Protein AF-A0A4Q2YK95-F1 (afdb_monomer_lite)

pLDDT: mean 79.95, std 13.08, range [39.69, 95.31]

Foldseek 3Di:
DDQPDDDLVVLVVPQPDLLSSLVVLCVNCVVPPDDPDDPLSLLSNLLNLCQCLVPRAVVNCLVVLVLQSQLSVLVSLVVLVDPVSVVLSVLLCVLCVVVPAGSNDSVRSVCLVVDDPVSVVSSVVSSCVSVVVCCVPPSVVCNSSVSSVVSCVVCVVVVCVPVDDD

Sequence (166 aa):
MGSSSYDIVSLVETSGTPGELLFSIWEKLSPAFCTELVDEEKVILDAWNFDSTFGNGINDLLVNENYDVIANGFRAMRVLAVPRLLEFTEVMESIFGLFGINCASGDDLAKLEQLTSSQRERLEAGLASAELPFLNDFWHAGVLMFAAKDYLMKNLEAFKIRKKED

Structure (mmCIF, N/CA/C/O backbone):
data_AF-A0A4Q2YK95-F1
#
_entry.id   AF-A0A4Q2YK95-F1
#
loop_
_atom_site.group_PDB
_atom_site.id
_atom_site.type_symbol
_atom_site.label_atom_id
_atom_site.label_alt_id
_atom_site.label_comp_id
_atom_site.label_asym_id
_atom_site.label_entity_id
_atom_site.label_seq_id
_atom_site.pdbx_PDB_ins_code
_atom_site.Cartn_x
_atom_site.Cartn_y
_atom_site.Cartn_z
_atom_site.occupancy
_atom_site.B_iso_or_equiv
_atom_site.auth_seq_id
_atom_site.auth_comp_id
_atom_site.auth_asym_id
_atom_site.auth_atom_id
_atom_site.pdbx_PDB_model_num
ATOM 1 N N . MET A 1 1 ? -4.420 -19.781 19.193 1.00 40.16 1 MET A N 1
ATOM 2 C CA . MET A 1 1 ? -3.595 -18.592 19.492 1.00 40.16 1 MET A CA 1
ATOM 3 C C . MET A 1 1 ? -4.558 -17.547 20.015 1.00 40.16 1 MET A C 1
ATOM 5 O O . MET A 1 1 ? -5.608 -17.400 19.411 1.00 40.16 1 MET A O 1
ATOM 9 N N . GLY A 1 2 ? -4.308 -16.974 21.194 1.00 39.69 2 GLY A N 1
ATOM 10 C CA . GLY A 1 2 ? -5.269 -16.067 21.827 1.00 39.69 2 GLY A CA 1
ATOM 11 C C . GLY A 1 2 ? -5.441 -14.811 20.979 1.00 39.69 2 GLY A C 1
ATOM 12 O O . GLY A 1 2 ? -4.451 -14.137 20.709 1.00 39.69 2 GLY A O 1
ATOM 13 N N . SER A 1 3 ? -6.671 -14.529 20.551 1.00 48.94 3 SER A N 1
ATOM 14 C CA . SER A 1 3 ? -7.038 -13.224 20.003 1.00 48.94 3 SER A CA 1
ATOM 15 C C . SER A 1 3 ? -6.751 -12.200 21.095 1.00 48.94 3 SER A C 1
ATOM 17 O O . SER A 1 3 ? -7.432 -12.180 22.120 1.00 48.94 3 SER A O 1
ATOM 19 N N . SER A 1 4 ? -5.691 -11.403 20.947 1.00 53.16 4 SER A N 1
ATOM 20 C CA . SER A 1 4 ? -5.461 -10.303 21.874 1.00 53.16 4 SER A CA 1
ATOM 21 C C . SER A 1 4 ? -6.555 -9.275 21.620 1.00 53.16 4 SER A C 1
ATOM 23 O O . SER A 1 4 ? -6.487 -8.529 20.646 1.00 53.16 4 SER A O 1
ATOM 25 N N . SER A 1 5 ? -7.581 -9.265 22.464 1.00 62.47 5 SER A N 1
ATOM 26 C CA . SER A 1 5 ? -8.602 -8.223 22.437 1.00 62.47 5 SER A CA 1
ATOM 27 C C . SER A 1 5 ? -7.931 -6.861 22.645 1.00 62.47 5 SER A C 1
ATOM 29 O O . SER A 1 5 ? -7.146 -6.681 23.580 1.00 62.47 5 SER A O 1
ATOM 31 N N . TYR A 1 6 ? -8.192 -5.912 21.748 1.00 71.06 6 TYR A N 1
ATOM 32 C CA . TYR A 1 6 ? -7.691 -4.543 21.832 1.00 71.06 6 TYR A CA 1
ATOM 33 C C . TYR A 1 6 ? -8.848 -3.557 21.651 1.00 71.06 6 TYR A C 1
ATOM 35 O O . TYR A 1 6 ? -9.796 -3.812 20.910 1.00 71.06 6 TYR A O 1
ATOM 43 N N . ASP A 1 7 ? -8.789 -2.427 22.358 1.00 78.31 7 ASP A N 1
ATOM 44 C CA . ASP A 1 7 ? -9.802 -1.377 22.265 1.00 78.31 7 ASP A CA 1
ATOM 45 C C . ASP A 1 7 ? -9.299 -0.245 21.371 1.00 78.31 7 ASP A C 1
ATOM 47 O O . ASP A 1 7 ? -8.452 0.553 21.773 1.00 78.31 7 ASP A O 1
ATOM 51 N N . ILE A 1 8 ? -9.832 -0.172 20.152 1.00 76.25 8 ILE A N 1
ATOM 52 C CA . ILE A 1 8 ? -9.464 0.859 19.175 1.00 76.25 8 ILE A CA 1
ATOM 53 C C . ILE A 1 8 ? -9.752 2.258 19.698 1.00 76.25 8 ILE A C 1
ATOM 55 O O . ILE A 1 8 ? -8.970 3.162 19.431 1.00 76.25 8 ILE A O 1
ATOM 59 N N . VAL A 1 9 ? -10.829 2.450 20.463 1.00 80.62 9 VAL A N 1
ATOM 60 C CA . VAL A 1 9 ? -11.152 3.777 21.004 1.00 80.62 9 VAL A CA 1
ATOM 61 C C . VAL A 1 9 ? -10.041 4.228 21.947 1.00 80.62 9 VAL A C 1
ATOM 63 O O . VAL A 1 9 ? -9.529 5.335 21.814 1.00 80.62 9 VAL A O 1
ATOM 66 N N . SER A 1 10 ? -9.595 3.329 22.825 1.00 83.00 10 SER A N 1
ATOM 67 C CA . SER A 1 10 ? -8.493 3.607 23.746 1.00 83.00 10 SER A CA 1
ATOM 68 C C . SER A 1 10 ? -7.163 3.822 23.016 1.00 83.00 10 SER A C 1
ATOM 70 O O . SER A 1 10 ? -6.410 4.730 23.370 1.00 83.00 10 SER A O 1
ATOM 72 N N . LEU A 1 11 ? -6.875 3.045 21.965 1.00 83.56 11 LEU A N 1
ATOM 73 C CA . LEU A 1 11 ? -5.681 3.257 21.139 1.00 83.56 11 LEU A CA 1
ATOM 74 C C . LEU A 1 11 ? -5.711 4.628 20.456 1.00 83.56 11 LEU A C 1
ATOM 76 O O . LEU A 1 11 ? -4.710 5.336 20.467 1.00 83.56 11 LEU A O 1
ATOM 80 N N . VAL A 1 12 ? -6.858 5.044 19.919 1.00 80.81 12 VAL A N 1
ATOM 81 C CA . VAL A 1 12 ? -7.024 6.367 19.299 1.00 80.81 12 VAL A CA 1
ATOM 82 C C . VAL A 1 12 ? -6.788 7.491 20.306 1.00 80.81 12 VAL A C 1
ATOM 84 O O . VAL A 1 12 ? -6.103 8.454 19.978 1.00 80.81 12 VAL A O 1
ATOM 87 N N . GLU A 1 13 ? -7.320 7.375 21.524 1.00 84.25 13 GLU A N 1
ATOM 88 C CA . GLU A 1 13 ? -7.149 8.384 22.581 1.00 84.25 13 GLU A CA 1
ATOM 89 C C . GLU A 1 13 ? -5.702 8.507 23.074 1.00 84.25 13 GLU A C 1
ATOM 91 O O . GLU A 1 13 ? -5.302 9.560 23.570 1.00 84.25 13 GLU A O 1
ATOM 96 N N . THR A 1 14 ? -4.921 7.434 22.944 1.00 84.62 14 THR A N 1
ATOM 97 C CA . THR A 1 14 ? -3.538 7.364 23.436 1.00 84.62 14 THR A CA 1
ATOM 98 C C . THR A 1 14 ? -2.489 7.592 22.351 1.00 84.62 14 THR A C 1
ATOM 100 O O . THR A 1 14 ? -1.338 7.876 22.679 1.00 84.62 14 THR A O 1
ATOM 103 N N . SER A 1 15 ? -2.868 7.521 21.074 1.00 81.06 15 SER A N 1
ATOM 104 C CA . SER A 1 15 ? -1.955 7.732 19.949 1.00 81.06 15 SER A CA 1
ATOM 105 C C . SER A 1 15 ? -1.786 9.224 19.656 1.00 81.06 15 SER A C 1
ATOM 107 O O . SER A 1 15 ? -2.755 9.920 19.346 1.00 81.06 15 SER A O 1
ATOM 109 N N . GLY A 1 16 ? -0.554 9.732 19.733 1.00 79.50 16 GLY A N 1
ATOM 110 C CA . GLY A 1 16 ? -0.243 11.151 19.536 1.00 79.50 16 GLY A CA 1
ATOM 111 C C . GLY A 1 16 ? -0.286 11.592 18.071 1.00 79.50 16 GLY A C 1
ATOM 112 O O . GLY A 1 16 ? -0.567 12.756 17.779 1.00 79.50 16 GLY A O 1
ATOM 113 N N . THR A 1 17 ? -0.064 10.667 17.136 1.00 84.12 17 THR A N 1
ATOM 114 C CA . THR A 1 17 ? -0.102 10.910 15.687 1.00 84.12 17 THR A CA 1
ATOM 115 C C . THR A 1 17 ? -0.841 9.794 14.932 1.00 84.12 17 THR A C 1
ATOM 117 O O . THR A 1 17 ? -0.999 8.689 15.455 1.00 84.12 17 THR A O 1
ATOM 120 N N . PRO A 1 18 ? -1.299 10.034 13.684 1.00 82.56 18 PRO A N 1
ATOM 121 C CA . PRO A 1 18 ? -1.857 8.971 12.844 1.00 82.56 18 PRO A CA 1
ATOM 122 C C . PRO A 1 18 ? -0.883 7.810 12.615 1.00 82.56 18 PRO A C 1
ATOM 124 O O . PRO A 1 18 ? -1.313 6.663 12.620 1.00 82.56 18 PRO A O 1
ATOM 127 N N . GLY A 1 19 ? 0.413 8.096 12.459 1.00 81.19 19 GLY A N 1
ATOM 128 C CA . GLY A 1 19 ? 1.437 7.061 12.298 1.00 81.19 19 GLY A CA 1
ATOM 129 C C . GLY A 1 19 ? 1.557 6.180 13.543 1.00 81.19 19 GLY A C 1
ATOM 130 O O . GLY A 1 19 ? 1.495 4.963 13.438 1.00 81.19 19 GLY A O 1
ATOM 131 N N . GLU A 1 20 ? 1.624 6.774 14.739 1.00 84.81 20 GLU A N 1
ATOM 132 C CA . GLU A 1 20 ? 1.656 6.017 16.006 1.00 84.81 20 GLU A CA 1
ATOM 133 C C . GLU A 1 20 ? 0.405 5.154 16.212 1.00 84.81 20 GLU A C 1
ATOM 135 O O . GLU A 1 20 ? 0.499 4.030 16.711 1.00 84.81 20 GLU A O 1
ATOM 140 N N . LEU A 1 21 ? -0.763 5.655 15.800 1.00 85.00 21 LEU A N 1
ATOM 141 C CA . LEU A 1 21 ? -2.008 4.892 15.840 1.00 85.00 21 LEU A CA 1
ATOM 142 C C . LEU A 1 21 ? -1.936 3.661 14.940 1.00 85.00 21 LEU A C 1
ATOM 144 O O . LEU A 1 21 ? -2.248 2.554 15.376 1.00 85.00 21 LEU A O 1
ATOM 148 N N . LEU A 1 22 ? -1.532 3.854 13.686 1.00 82.88 22 LEU A N 1
ATOM 149 C CA . LEU A 1 22 ? -1.468 2.777 12.704 1.00 82.88 22 LEU A CA 1
ATOM 150 C C . LEU A 1 22 ? -0.395 1.753 13.082 1.00 82.88 22 LEU A C 1
ATOM 152 O O . LEU A 1 22 ? -0.671 0.560 12.992 1.00 82.88 22 LEU A O 1
ATOM 156 N N . PHE A 1 23 ? 0.746 2.192 13.625 1.00 84.00 23 PHE A N 1
ATOM 157 C CA . PHE A 1 23 ? 1.756 1.305 14.204 1.00 84.00 23 PHE A CA 1
ATOM 158 C C . PHE A 1 23 ? 1.188 0.462 15.343 1.00 84.00 23 PHE A C 1
ATOM 160 O O . PHE A 1 23 ? 1.317 -0.757 15.336 1.00 84.00 23 PHE A O 1
ATOM 167 N N . SER A 1 24 ? 0.513 1.100 16.302 1.00 84.31 24 SER A N 1
ATOM 168 C CA . SER A 1 24 ? -0.055 0.408 17.463 1.00 84.31 24 SER A CA 1
ATOM 169 C C . SER A 1 24 ? -1.096 -0.626 17.040 1.00 84.31 24 SER A C 1
ATOM 171 O O . SER A 1 24 ? -1.141 -1.727 17.585 1.00 84.31 24 SER A O 1
ATOM 173 N N . ILE A 1 25 ? -1.931 -0.294 16.051 1.00 81.00 25 ILE A N 1
ATOM 174 C CA . ILE A 1 25 ? -2.902 -1.229 15.478 1.00 81.00 25 ILE A CA 1
ATOM 175 C C . ILE A 1 25 ? -2.176 -2.368 14.750 1.00 81.00 25 ILE A C 1
ATOM 177 O O . ILE A 1 25 ? -2.511 -3.533 14.965 1.00 81.00 25 ILE A O 1
ATOM 181 N N . TRP A 1 26 ? -1.155 -2.062 13.947 1.00 80.50 26 TRP A N 1
ATOM 182 C CA . TRP A 1 26 ? -0.337 -3.064 13.268 1.00 80.50 26 TRP A CA 1
ATOM 183 C C . TRP A 1 26 ? 0.365 -4.009 14.247 1.00 80.50 26 TRP A C 1
ATOM 185 O O . TRP A 1 26 ? 0.334 -5.215 14.039 1.00 80.50 26 TRP A O 1
ATOM 195 N N . GLU A 1 27 ? 0.926 -3.532 15.358 1.00 81.44 27 GLU A N 1
ATOM 196 C CA . GLU A 1 27 ? 1.549 -4.404 16.365 1.00 81.44 27 GLU A CA 1
ATOM 197 C C . GLU A 1 27 ? 0.544 -5.383 16.989 1.00 81.44 27 GLU A C 1
ATOM 199 O O . GLU A 1 27 ? 0.901 -6.511 17.330 1.00 81.44 27 GLU A O 1
ATOM 204 N N . LYS A 1 28 ? -0.724 -4.977 17.136 1.00 79.44 28 LYS A N 1
ATOM 205 C CA . LYS A 1 28 ? -1.786 -5.855 17.655 1.00 79.44 28 LYS A CA 1
ATOM 206 C C . LYS A 1 28 ? -2.295 -6.847 16.617 1.00 79.44 28 LYS A C 1
ATOM 208 O O . LYS A 1 28 ? -2.662 -7.959 16.984 1.00 79.44 28 LYS A O 1
ATOM 213 N N . LEU A 1 29 ? -2.329 -6.449 15.349 1.00 76.19 29 LEU A N 1
ATOM 214 C CA . LEU A 1 29 ? -2.936 -7.228 14.271 1.00 76.19 29 LEU A CA 1
ATOM 215 C C . LEU A 1 29 ? -1.942 -8.082 13.476 1.00 76.19 29 LEU A C 1
ATOM 217 O O . LEU A 1 29 ? -2.315 -9.147 12.995 1.00 76.19 29 LEU A O 1
ATOM 221 N N . SER A 1 30 ? -0.681 -7.667 13.367 1.00 71.62 30 SER A N 1
ATOM 222 C CA . SER A 1 30 ? 0.373 -8.385 12.635 1.00 71.62 30 SER A CA 1
ATOM 223 C C . SER A 1 30 ? 0.616 -9.830 13.099 1.00 71.62 30 SER A C 1
ATOM 225 O O . SER A 1 30 ? 0.954 -10.652 12.246 1.00 71.62 30 SER A O 1
ATOM 227 N N . PRO A 1 31 ? 0.396 -10.222 14.377 1.00 67.62 31 PRO A N 1
ATOM 228 C CA . PRO A 1 31 ? 0.510 -11.625 14.780 1.00 67.62 31 PRO A CA 1
ATOM 229 C C . PRO A 1 31 ? -0.617 -12.523 14.239 1.00 67.62 31 PRO A C 1
ATOM 231 O O . PRO A 1 31 ? -0.470 -13.747 14.230 1.00 67.62 31 PRO A O 1
ATOM 234 N N . ALA A 1 32 ? -1.746 -11.953 13.803 1.00 62.44 32 ALA A N 1
ATOM 235 C CA . ALA A 1 32 ? -2.874 -12.695 13.252 1.00 62.44 32 ALA A CA 1
ATOM 236 C C . ALA A 1 32 ? -2.664 -12.937 11.747 1.00 62.44 32 ALA A C 1
ATOM 238 O O . ALA A 1 32 ? -3.133 -12.173 10.904 1.00 62.44 32 ALA A O 1
ATOM 239 N N . PHE A 1 33 ? -1.954 -14.012 11.385 1.00 52.00 33 PHE A N 1
ATOM 240 C CA . PHE A 1 33 ? -1.859 -14.425 9.981 1.00 52.00 33 PHE A CA 1
ATOM 241 C C . PHE A 1 33 ? -3.264 -14.708 9.408 1.00 52.00 33 PHE A C 1
ATOM 243 O O . PHE A 1 33 ? -4.062 -15.468 9.955 1.00 52.00 33 PHE A O 1
ATOM 250 N N . CYS A 1 34 ? -3.552 -14.014 8.312 1.00 58.78 34 CYS A N 1
ATOM 251 C CA . CYS A 1 34 ? -4.862 -13.626 7.806 1.00 58.78 34 CYS A CA 1
ATOM 252 C C . CYS A 1 34 ? -5.795 -14.785 7.386 1.00 58.78 34 CYS A C 1
ATOM 254 O O . CYS A 1 34 ? -5.545 -15.475 6.402 1.00 58.78 34 CYS A O 1
ATOM 256 N N . THR A 1 35 ? -6.930 -14.906 8.081 1.00 53.59 35 THR A N 1
ATOM 257 C CA . THR A 1 35 ? -8.261 -15.271 7.525 1.00 53.59 35 THR A CA 1
ATOM 258 C C . THR A 1 35 ? -9.389 -14.589 8.302 1.00 53.59 35 THR A C 1
ATOM 260 O O . THR A 1 35 ? -10.494 -14.437 7.790 1.00 53.59 35 THR A O 1
ATOM 263 N N . GLU A 1 36 ? -9.100 -14.134 9.522 1.00 67.69 36 GLU A N 1
ATOM 264 C CA . GLU A 1 36 ? -10.096 -13.562 10.419 1.00 67.69 36 GLU A CA 1
ATOM 265 C C . GLU A 1 36 ? -10.243 -12.046 10.306 1.00 67.69 36 GLU A C 1
ATOM 267 O O . GLU A 1 36 ? -11.155 -11.529 10.934 1.00 67.69 36 GLU A O 1
ATOM 272 N N . LEU A 1 37 ? -9.400 -11.321 9.558 1.00 74.56 37 LEU A N 1
ATOM 273 C CA . LEU A 1 37 ? -9.457 -9.854 9.490 1.00 74.56 37 LEU A CA 1
ATOM 274 C C . LEU A 1 37 ? -10.674 -9.353 8.700 1.00 74.56 37 LEU A C 1
ATOM 276 O O . LEU A 1 37 ? -10.979 -9.870 7.619 1.00 74.56 37 LEU A O 1
ATOM 280 N N . VAL A 1 38 ? -11.336 -8.315 9.217 1.00 78.25 38 VAL A N 1
ATOM 281 C CA . VAL A 1 38 ? -12.374 -7.587 8.472 1.00 78.25 38 VAL A CA 1
ATOM 282 C C . VAL A 1 38 ? -11.710 -6.643 7.480 1.00 78.25 38 VAL A C 1
ATOM 284 O O . VAL A 1 38 ? -10.510 -6.371 7.559 1.00 78.25 38 VAL A O 1
ATOM 287 N N . ASP A 1 39 ? -12.478 -6.164 6.511 1.00 80.12 39 ASP A N 1
ATOM 288 C CA . ASP A 1 39 ? -11.923 -5.373 5.418 1.00 80.12 39 ASP A CA 1
ATOM 289 C C . ASP A 1 39 ? -11.302 -4.066 5.909 1.00 80.12 39 ASP A C 1
ATOM 291 O O . ASP A 1 39 ? -10.275 -3.643 5.388 1.00 80.12 39 ASP A O 1
ATOM 295 N N . GLU A 1 40 ? -11.833 -3.469 6.972 1.00 83.44 40 GLU A N 1
ATOM 296 C CA . GLU A 1 40 ? -11.253 -2.263 7.534 1.00 83.44 40 GLU A CA 1
ATOM 297 C C . GLU A 1 40 ? -9.894 -2.501 8.201 1.00 83.44 40 GLU A C 1
ATOM 299 O O . GLU A 1 40 ? -8.984 -1.695 8.037 1.00 83.44 40 GLU A O 1
ATOM 304 N N . GLU A 1 41 ? -9.721 -3.614 8.912 1.00 79.31 41 GLU A N 1
ATOM 305 C CA . GLU A 1 41 ? -8.432 -3.995 9.505 1.00 79.31 41 GLU A CA 1
ATOM 306 C C . GLU A 1 41 ? -7.384 -4.255 8.423 1.00 79.31 41 GLU A C 1
ATOM 308 O O . GLU A 1 41 ? -6.232 -3.852 8.580 1.00 79.31 41 GLU A O 1
ATOM 313 N N . LYS A 1 42 ? -7.793 -4.869 7.304 1.00 82.50 42 LYS A N 1
ATOM 314 C CA . LYS A 1 42 ? -6.917 -5.070 6.143 1.00 82.50 42 LYS A CA 1
ATOM 315 C C . LYS A 1 42 ? -6.459 -3.736 5.574 1.00 82.50 42 LYS A C 1
ATOM 317 O O . LYS A 1 42 ? -5.265 -3.539 5.428 1.00 82.50 42 LYS A O 1
ATOM 322 N N . VAL A 1 43 ? -7.373 -2.789 5.347 1.00 86.56 43 VAL A N 1
ATOM 323 C CA . VAL A 1 43 ? -7.024 -1.449 4.834 1.00 86.56 43 VAL A CA 1
ATOM 324 C C . VAL A 1 43 ? -6.001 -0.751 5.729 1.00 86.56 43 VAL A C 1
ATOM 326 O O . VAL A 1 43 ? -5.082 -0.116 5.220 1.00 86.56 43 VAL A O 1
ATOM 329 N N . ILE A 1 44 ? -6.137 -0.874 7.052 1.00 83.50 44 ILE A N 1
ATOM 330 C CA . ILE A 1 44 ? -5.202 -0.280 8.013 1.00 83.50 44 ILE A CA 1
ATOM 331 C C . ILE A 1 44 ? -3.830 -0.960 7.978 1.00 83.50 44 ILE A C 1
ATOM 333 O O . ILE A 1 44 ? -2.816 -0.266 7.911 1.00 83.50 44 ILE A O 1
ATOM 337 N N . LEU A 1 45 ? -3.789 -2.294 7.997 1.00 82.56 45 LEU A N 1
ATOM 338 C CA . LEU A 1 45 ? -2.537 -3.046 7.888 1.00 82.56 45 LEU A CA 1
ATOM 339 C C . LEU A 1 45 ? -1.819 -2.766 6.570 1.00 82.56 45 LEU A C 1
ATOM 341 O O . LEU A 1 45 ? -0.611 -2.547 6.557 1.00 82.56 45 LEU A O 1
ATOM 345 N N . ASP A 1 46 ? -2.570 -2.753 5.477 1.00 85.81 46 ASP A N 1
ATOM 346 C CA . ASP A 1 46 ? -2.071 -2.512 4.133 1.00 85.81 46 ASP A CA 1
ATOM 347 C C . ASP A 1 46 ? -1.524 -1.082 4.004 1.00 85.81 46 ASP A C 1
ATOM 349 O O . ASP A 1 46 ? -0.432 -0.884 3.472 1.00 85.81 46 ASP A O 1
ATOM 353 N N . ALA A 1 47 ? -2.228 -0.088 4.563 1.00 84.50 47 ALA A N 1
ATOM 354 C CA . ALA A 1 47 ? -1.757 1.294 4.613 1.00 84.50 47 ALA A CA 1
ATOM 355 C C . ALA A 1 47 ? -0.475 1.444 5.446 1.00 84.50 47 ALA A C 1
ATOM 357 O O . ALA A 1 47 ? 0.415 2.177 5.029 1.00 84.50 47 ALA A O 1
ATOM 358 N N . TRP A 1 48 ? -0.369 0.756 6.591 1.00 81.38 48 TRP A N 1
ATOM 359 C CA . TRP A 1 48 ? 0.839 0.770 7.426 1.00 81.38 48 TRP A CA 1
ATOM 360 C C . TRP A 1 48 ? 2.033 0.119 6.724 1.00 81.38 48 TRP A C 1
ATOM 362 O O . TRP A 1 48 ? 3.116 0.695 6.668 1.00 81.38 48 TRP A O 1
ATOM 372 N N . ASN A 1 49 ? 1.839 -1.071 6.152 1.00 78.31 49 ASN A N 1
ATOM 373 C CA . ASN A 1 49 ? 2.908 -1.784 5.452 1.00 78.31 49 ASN A CA 1
ATOM 374 C C . ASN A 1 49 ? 3.438 -0.975 4.255 1.00 78.31 49 ASN A C 1
ATOM 376 O O . ASN A 1 49 ? 4.632 -1.016 3.963 1.00 78.31 49 ASN A O 1
ATOM 380 N N . PHE A 1 50 ? 2.560 -0.215 3.596 1.00 76.56 50 PHE A N 1
ATOM 381 C CA . PHE A 1 50 ? 2.890 0.657 2.471 1.00 76.56 50 PHE A CA 1
ATOM 382 C C . PHE A 1 50 ? 3.216 2.108 2.884 1.00 76.56 50 PHE A C 1
ATOM 384 O O . PHE A 1 50 ? 3.221 3.020 2.053 1.00 76.56 50 PHE A O 1
ATOM 391 N N . ASP A 1 51 ? 3.484 2.365 4.165 1.00 72.62 51 ASP A N 1
ATOM 392 C CA . ASP A 1 51 ? 3.856 3.701 4.613 1.00 72.62 51 ASP A CA 1
ATOM 393 C C . ASP A 1 51 ? 5.334 4.009 4.329 1.00 72.62 51 ASP A C 1
ATOM 395 O O . ASP A 1 51 ? 6.231 3.613 5.078 1.00 72.62 51 ASP A O 1
ATOM 399 N N . SER A 1 52 ? 5.611 4.785 3.277 1.00 57.00 52 SER A N 1
ATOM 400 C CA . SER A 1 52 ? 6.980 5.261 3.040 1.00 57.00 52 SER A CA 1
ATOM 401 C C . SER A 1 52 ? 7.454 6.377 3.965 1.00 57.00 52 SER A C 1
ATOM 403 O O . SER A 1 52 ? 8.645 6.689 3.953 1.00 57.00 52 SER A O 1
ATOM 405 N N . THR A 1 53 ? 6.602 6.923 4.839 1.00 57.25 53 THR A N 1
ATOM 406 C CA . THR A 1 53 ? 7.068 7.845 5.889 1.00 57.25 53 THR A CA 1
ATOM 407 C C . THR A 1 53 ? 8.096 7.162 6.811 1.00 57.25 53 THR A C 1
ATOM 409 O O . THR A 1 53 ? 8.935 7.838 7.406 1.00 57.25 53 THR A O 1
ATOM 412 N N . PHE A 1 54 ? 8.101 5.821 6.852 1.00 59.41 54 PHE A N 1
ATOM 413 C CA . PHE A 1 54 ? 9.109 4.987 7.518 1.00 59.41 54 PHE A CA 1
ATOM 414 C C . PHE A 1 54 ? 10.120 4.321 6.560 1.00 59.41 54 PHE A C 1
ATOM 416 O O . PHE A 1 54 ? 10.868 3.441 6.983 1.00 59.41 54 PHE A O 1
ATOM 423 N N . GLY A 1 55 ? 10.198 4.766 5.299 1.00 57.56 55 GLY A N 1
ATOM 424 C CA . GLY A 1 55 ? 11.269 4.410 4.355 1.00 57.56 55 GLY A CA 1
ATOM 425 C C . GLY A 1 55 ? 10.937 3.353 3.296 1.00 57.56 55 GLY A C 1
ATOM 426 O O . GLY A 1 55 ? 11.849 2.852 2.651 1.00 57.56 55 GLY A O 1
ATOM 427 N N . ASN A 1 56 ? 9.663 3.011 3.101 1.00 65.75 56 ASN A N 1
ATOM 428 C CA . ASN A 1 56 ? 9.214 2.029 2.107 1.00 65.75 56 ASN A CA 1
ATO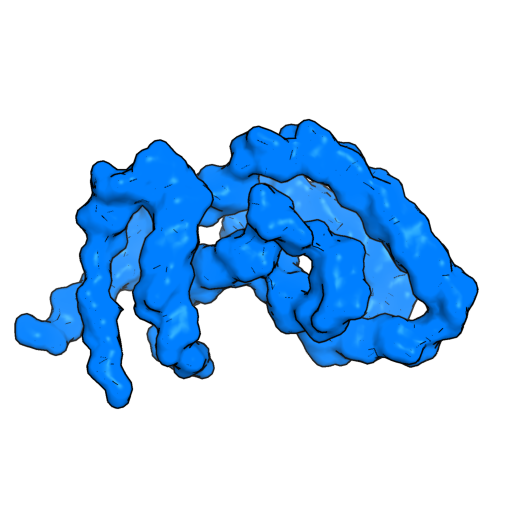M 429 C C . ASN A 1 56 ? 8.629 2.696 0.844 1.00 65.75 56 ASN A C 1
ATOM 431 O O . ASN A 1 56 ? 7.413 2.686 0.651 1.00 65.75 56 ASN A O 1
ATOM 435 N N . GLY A 1 57 ? 9.456 3.322 -0.005 1.00 74.12 57 GLY A N 1
ATOM 436 C CA . GLY A 1 57 ? 9.006 3.776 -1.333 1.00 74.12 57 GLY A CA 1
ATOM 437 C C . GLY A 1 57 ? 8.691 2.591 -2.258 1.00 74.12 57 GLY A C 1
ATOM 438 O O . GLY A 1 57 ? 9.155 1.480 -2.003 1.00 74.12 57 GLY A O 1
ATOM 439 N N . ILE A 1 58 ? 7.945 2.786 -3.356 1.00 82.31 58 ILE A N 1
ATOM 440 C CA . ILE A 1 58 ? 7.670 1.690 -4.308 1.00 82.31 58 ILE A CA 1
ATOM 441 C C . ILE A 1 58 ? 8.985 1.166 -4.871 1.00 82.31 58 ILE A C 1
ATOM 443 O O . ILE A 1 58 ? 9.172 -0.044 -4.935 1.00 82.31 58 ILE A O 1
ATOM 447 N N . ASN A 1 59 ? 9.917 2.054 -5.228 1.00 80.50 59 ASN A N 1
ATOM 448 C CA . ASN A 1 59 ? 11.234 1.634 -5.702 1.00 80.50 59 ASN A CA 1
ATOM 449 C C . ASN A 1 59 ? 11.989 0.790 -4.662 1.00 80.50 59 ASN A C 1
ATOM 451 O O . ASN A 1 59 ? 12.513 -0.267 -5.009 1.00 80.50 59 ASN A O 1
ATOM 455 N N . ASP A 1 60 ? 11.991 1.192 -3.388 1.00 80.19 60 ASP A N 1
ATOM 456 C CA . ASP A 1 60 ? 12.649 0.428 -2.319 1.00 80.19 60 ASP A CA 1
ATOM 457 C C . ASP A 1 60 ? 11.987 -0.940 -2.118 1.00 80.19 60 ASP A C 1
ATOM 459 O O . ASP A 1 60 ? 12.661 -1.962 -1.972 1.00 80.19 60 ASP A O 1
ATOM 463 N N . LEU A 1 61 ? 10.655 -0.987 -2.147 1.00 82.62 61 LEU A N 1
ATOM 464 C CA . LEU A 1 61 ? 9.893 -2.225 -2.024 1.00 82.62 61 LEU A CA 1
ATOM 465 C C . LEU A 1 61 ? 10.110 -3.155 -3.223 1.00 82.62 61 LEU A C 1
ATOM 467 O O . LEU A 1 61 ? 10.176 -4.368 -3.038 1.00 82.62 61 LEU A O 1
ATOM 471 N N . LEU A 1 62 ? 10.263 -2.605 -4.430 1.00 85.12 62 LEU A N 1
ATOM 472 C CA . LEU A 1 62 ? 10.575 -3.370 -5.635 1.00 85.12 62 LEU A CA 1
ATOM 473 C C . LEU A 1 62 ? 11.977 -3.970 -5.583 1.00 85.12 62 LEU A C 1
ATOM 475 O O . LEU A 1 62 ? 12.140 -5.140 -5.921 1.00 85.12 62 LEU A O 1
ATOM 479 N N . VAL A 1 63 ? 12.974 -3.194 -5.142 1.00 83.12 63 VAL A N 1
ATOM 480 C CA . VAL A 1 63 ? 14.357 -3.671 -4.969 1.00 83.12 63 VAL A CA 1
ATOM 481 C C . VAL A 1 63 ? 14.427 -4.811 -3.954 1.00 83.12 63 VAL A C 1
ATOM 483 O O . VAL A 1 63 ? 15.220 -5.732 -4.123 1.00 83.12 63 VAL A O 1
ATOM 486 N N . ASN A 1 64 ? 13.583 -4.763 -2.925 1.00 84.38 64 ASN A N 1
ATOM 487 C CA . ASN A 1 64 ? 13.499 -5.794 -1.894 1.00 84.38 64 ASN A CA 1
ATOM 488 C C . ASN A 1 64 ? 12.471 -6.899 -2.203 1.00 84.38 64 ASN A C 1
ATOM 490 O O . ASN A 1 64 ? 12.193 -7.709 -1.325 1.00 84.38 64 ASN A O 1
ATOM 494 N N . GLU A 1 65 ? 11.895 -6.923 -3.410 1.00 86.75 65 GLU A N 1
ATOM 495 C CA . GLU A 1 65 ? 10.943 -7.951 -3.869 1.00 86.75 65 GLU A CA 1
ATOM 496 C C . GLU A 1 65 ? 9.701 -8.105 -2.961 1.00 86.75 65 GLU A C 1
ATOM 498 O O . GLU A 1 65 ? 9.050 -9.148 -2.907 1.00 86.75 65 GLU A O 1
ATOM 503 N N . ASN A 1 66 ? 9.312 -7.031 -2.269 1.00 86.25 66 ASN A N 1
ATOM 504 C CA . ASN A 1 66 ? 8.162 -6.995 -1.363 1.00 86.25 66 ASN A CA 1
ATOM 505 C C . ASN A 1 66 ? 6.848 -6.750 -2.129 1.00 86.25 66 ASN A C 1
ATOM 507 O O . ASN A 1 66 ? 6.108 -5.801 -1.862 1.00 86.25 66 ASN A O 1
ATOM 511 N N . TYR A 1 67 ? 6.553 -7.598 -3.113 1.00 89.50 67 TYR A N 1
ATOM 512 C CA . TYR A 1 67 ? 5.450 -7.395 -4.058 1.00 89.50 67 TYR A CA 1
ATOM 513 C C . TYR A 1 67 ? 4.065 -7.380 -3.408 1.00 89.50 67 TYR A C 1
ATOM 515 O O . TYR A 1 67 ? 3.221 -6.562 -3.777 1.00 89.50 67 TYR A O 1
ATOM 523 N N . ASP A 1 68 ? 3.842 -8.216 -2.395 1.00 86.12 68 ASP A N 1
ATOM 524 C CA . ASP A 1 68 ? 2.577 -8.225 -1.657 1.00 86.12 68 ASP A CA 1
ATOM 525 C C . ASP A 1 68 ? 2.348 -6.914 -0.906 1.00 86.12 68 ASP A C 1
ATOM 527 O O . ASP A 1 68 ? 1.229 -6.408 -0.874 1.00 86.12 68 ASP A O 1
ATOM 531 N N . VAL A 1 69 ? 3.409 -6.312 -0.358 1.00 85.00 69 VAL A N 1
ATOM 532 C CA . VAL A 1 69 ? 3.320 -5.012 0.322 1.00 85.00 69 VAL A CA 1
ATOM 533 C C . VAL A 1 69 ? 2.900 -3.924 -0.662 1.00 85.00 69 VAL A C 1
ATOM 535 O O . VAL A 1 69 ? 2.033 -3.112 -0.343 1.00 85.00 69 VAL A O 1
ATOM 538 N N . ILE A 1 70 ? 3.454 -3.941 -1.877 1.00 87.69 70 ILE A N 1
ATOM 539 C CA . ILE A 1 70 ? 3.089 -2.994 -2.937 1.00 87.69 70 ILE A CA 1
ATOM 540 C C . ILE A 1 70 ? 1.621 -3.160 -3.334 1.00 87.69 70 ILE A C 1
ATOM 542 O O . ILE A 1 70 ? 0.862 -2.189 -3.344 1.00 87.69 70 ILE A O 1
ATOM 546 N N . ALA A 1 71 ? 1.206 -4.395 -3.623 1.00 89.00 71 ALA A N 1
ATOM 547 C CA . ALA A 1 71 ? -0.164 -4.699 -4.023 1.00 89.00 71 ALA A CA 1
ATOM 548 C C . ALA A 1 71 ? -1.185 -4.299 -2.949 1.00 89.00 71 ALA A C 1
ATOM 550 O O . ALA A 1 71 ? -2.222 -3.701 -3.255 1.00 89.00 71 ALA A O 1
ATOM 551 N N . ASN A 1 72 ? -0.867 -4.583 -1.689 1.00 86.06 72 ASN A N 1
ATOM 552 C CA . ASN A 1 72 ? -1.674 -4.207 -0.537 1.00 86.06 72 ASN A CA 1
ATOM 553 C C . ASN A 1 72 ? -1.774 -2.685 -0.395 1.00 86.06 72 ASN A C 1
ATOM 555 O O . ASN A 1 72 ? -2.873 -2.155 -0.246 1.00 86.06 72 ASN A O 1
ATOM 559 N N . GLY A 1 73 ? -0.670 -1.958 -0.559 1.00 86.44 73 GLY A N 1
ATOM 560 C CA . GLY A 1 73 ? -0.670 -0.498 -0.573 1.00 86.44 73 GLY A CA 1
ATOM 561 C C . GLY A 1 73 ? -1.641 0.114 -1.574 1.00 86.44 73 GLY A C 1
ATOM 562 O O . GLY A 1 73 ? -2.488 0.936 -1.214 1.00 86.44 73 GLY A O 1
ATOM 563 N N . PHE A 1 74 ? -1.581 -0.341 -2.827 1.00 88.75 74 PHE A N 1
ATOM 564 C CA . PHE A 1 74 ? -2.514 0.105 -3.863 1.00 88.75 74 PHE A CA 1
ATOM 565 C C . PHE A 1 74 ? -3.965 -0.267 -3.544 1.00 88.75 74 PHE A C 1
ATOM 567 O O . PHE A 1 74 ? -4.884 0.521 -3.790 1.00 88.75 74 PHE A O 1
ATOM 574 N N . ARG A 1 75 ? -4.197 -1.441 -2.946 1.00 87.12 75 ARG A N 1
ATOM 575 C CA . ARG A 1 75 ? -5.528 -1.835 -2.471 1.00 87.12 75 ARG A CA 1
ATOM 576 C C . ARG A 1 75 ? -6.041 -0.882 -1.394 1.00 87.12 75 ARG A C 1
ATOM 578 O O . ARG A 1 75 ? -7.175 -0.414 -1.510 1.00 87.12 75 ARG A O 1
ATOM 585 N N . ALA A 1 76 ? -5.221 -0.562 -0.394 1.00 87.94 76 ALA A N 1
ATOM 586 C CA . ALA A 1 76 ? -5.575 0.379 0.661 1.00 87.94 76 ALA A CA 1
ATOM 587 C C . ALA A 1 76 ? -5.931 1.744 0.070 1.00 87.94 76 ALA A C 1
ATOM 589 O O . ALA A 1 76 ? -7.014 2.257 0.334 1.00 87.94 76 ALA A O 1
ATOM 590 N N . MET A 1 77 ? -5.087 2.299 -0.803 1.00 88.25 77 MET A N 1
ATOM 591 C CA . MET A 1 77 ? -5.342 3.595 -1.446 1.00 88.25 77 MET A CA 1
ATOM 592 C C . MET A 1 77 ? -6.678 3.640 -2.191 1.00 88.25 77 MET A C 1
ATOM 594 O O . MET A 1 77 ? -7.427 4.611 -2.052 1.00 88.25 77 MET A O 1
ATOM 598 N N . ARG A 1 78 ? -7.017 2.572 -2.924 1.00 90.31 78 ARG A N 1
ATOM 599 C CA . ARG A 1 78 ? -8.308 2.456 -3.615 1.00 90.31 78 ARG A CA 1
ATOM 600 C C . ARG A 1 78 ? -9.490 2.437 -2.650 1.00 90.31 78 ARG A C 1
ATOM 602 O O . ARG A 1 78 ? -10.483 3.109 -2.912 1.00 90.31 78 ARG A O 1
ATOM 609 N N . VAL A 1 79 ? -9.393 1.702 -1.540 1.00 91.06 79 VAL A N 1
ATOM 610 C CA . VAL A 1 79 ? -10.479 1.633 -0.545 1.00 91.06 79 VAL A CA 1
ATOM 611 C C . VAL A 1 79 ? -10.630 2.949 0.219 1.00 91.06 79 VAL A C 1
ATOM 613 O O . VAL A 1 79 ? -11.750 3.393 0.466 1.00 91.06 79 VAL A O 1
ATOM 616 N N . LEU A 1 80 ? -9.518 3.609 0.547 1.00 90.31 80 LEU A N 1
ATOM 617 C CA . LEU A 1 80 ? -9.531 4.925 1.186 1.00 90.31 80 LEU A CA 1
ATOM 618 C C . LEU A 1 80 ? -10.174 5.991 0.291 1.00 90.31 80 LEU A C 1
ATOM 620 O O . LEU A 1 80 ? -10.738 6.956 0.809 1.00 90.31 80 LEU A O 1
ATOM 624 N N . ALA A 1 81 ? -10.107 5.803 -1.032 1.00 89.12 81 ALA A N 1
ATOM 625 C CA . ALA A 1 81 ? -10.811 6.588 -2.045 1.00 89.12 81 ALA A CA 1
ATOM 626 C C . ALA A 1 81 ? -10.603 8.110 -1.918 1.00 89.12 81 ALA A C 1
ATOM 628 O O . ALA A 1 81 ? -11.468 8.915 -2.273 1.00 89.12 81 ALA A O 1
ATOM 629 N N . VAL A 1 82 ? -9.443 8.523 -1.403 1.00 88.00 82 VAL A N 1
ATOM 630 C CA . VAL A 1 82 ? -9.059 9.934 -1.350 1.00 88.00 82 VAL A CA 1
ATOM 631 C C . VAL A 1 82 ? -8.643 10.355 -2.758 1.00 88.00 82 VAL A C 1
ATOM 633 O O . VAL A 1 82 ? -7.739 9.720 -3.301 1.00 88.00 82 VAL A O 1
ATOM 636 N N . PRO A 1 83 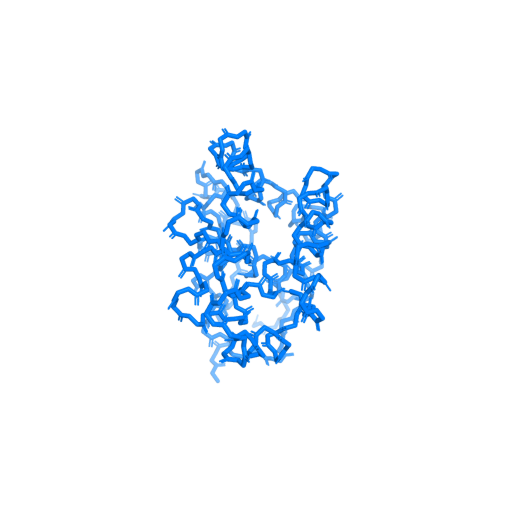? -9.220 11.428 -3.341 1.00 88.25 83 PRO A N 1
ATOM 637 C CA . PRO A 1 83 ? -9.005 11.784 -4.747 1.00 88.25 83 PRO A CA 1
ATOM 638 C C . PRO A 1 83 ? -7.536 11.789 -5.172 1.00 88.25 83 PRO A C 1
ATOM 640 O O . PRO A 1 83 ? -7.172 11.209 -6.182 1.00 88.25 83 PRO A O 1
ATOM 643 N N . ARG A 1 84 ? -6.665 12.349 -4.334 1.00 81.62 84 ARG A N 1
ATOM 644 C CA . ARG A 1 84 ? -5.234 12.445 -4.628 1.00 81.62 84 ARG A CA 1
ATOM 645 C C . ARG A 1 84 ? -4.478 11.109 -4.525 1.00 81.62 84 ARG A C 1
ATOM 647 O O . ARG A 1 84 ? -3.515 10.902 -5.252 1.00 81.62 84 ARG A O 1
ATOM 654 N N . LEU A 1 85 ? -4.910 10.192 -3.650 1.00 85.50 85 LEU A N 1
ATOM 655 C CA . LEU A 1 85 ? -4.365 8.825 -3.605 1.00 85.50 85 LEU A CA 1
ATOM 656 C C . LEU A 1 85 ? -4.823 8.017 -4.825 1.00 85.50 85 LEU A C 1
ATOM 658 O O . LEU A 1 85 ? -4.059 7.207 -5.345 1.00 85.50 85 LEU A O 1
ATOM 662 N N . LEU A 1 86 ? -6.050 8.260 -5.296 1.00 88.69 86 LEU A N 1
ATOM 663 C CA . LEU A 1 86 ? -6.572 7.651 -6.518 1.00 88.69 86 LEU A CA 1
ATOM 664 C C . LEU A 1 86 ? -5.810 8.138 -7.752 1.00 88.69 86 LEU A C 1
ATOM 666 O O . LEU A 1 86 ? -5.349 7.306 -8.520 1.00 88.69 86 LEU A O 1
ATOM 670 N N . GLU A 1 87 ? -5.582 9.448 -7.888 1.00 88.19 87 GLU A N 1
ATOM 671 C CA . GLU A 1 87 ? -4.770 10.018 -8.976 1.00 88.19 87 GLU A CA 1
ATOM 672 C C . GLU A 1 87 ? -3.374 9.377 -9.037 1.00 88.19 87 GLU A C 1
ATOM 674 O O . GLU A 1 87 ? -2.917 8.960 -10.100 1.00 88.19 87 GLU A O 1
ATOM 679 N N . PHE A 1 88 ? -2.706 9.235 -7.889 1.00 87.44 88 PHE A N 1
ATOM 680 C CA . PHE A 1 88 ? -1.417 8.544 -7.817 1.00 87.44 88 PHE A CA 1
ATOM 681 C C . PHE A 1 88 ? -1.512 7.074 -8.233 1.00 87.44 88 PHE A C 1
ATOM 683 O O . PHE A 1 88 ? -0.692 6.587 -9.012 1.00 87.44 88 PHE A O 1
ATOM 690 N N . THR A 1 89 ? -2.533 6.377 -7.738 1.00 89.38 89 THR A N 1
ATOM 691 C CA . THR A 1 89 ? -2.780 4.969 -8.057 1.00 89.38 89 THR A CA 1
ATOM 692 C C . THR A 1 89 ? -3.002 4.776 -9.561 1.00 89.38 89 THR A C 1
ATOM 694 O O . THR A 1 89 ? -2.391 3.895 -10.156 1.00 89.38 89 THR A O 1
ATOM 697 N N . GLU A 1 90 ? -3.775 5.647 -10.210 1.00 91.62 90 GLU A N 1
ATOM 698 C CA . GLU A 1 90 ? -4.021 5.621 -11.659 1.00 91.62 90 GLU A CA 1
ATOM 699 C C . GLU A 1 90 ? -2.747 5.863 -12.484 1.00 91.62 90 GLU A C 1
ATOM 701 O O . GLU A 1 90 ? -2.518 5.201 -13.505 1.00 91.62 90 GLU A O 1
ATOM 706 N N . VAL A 1 91 ? -1.889 6.790 -12.044 1.00 92.06 91 VAL A N 1
ATOM 707 C CA . VAL A 1 91 ? -0.586 7.036 -12.682 1.00 92.06 91 VAL A CA 1
ATOM 708 C C . VAL A 1 91 ? 0.300 5.796 -12.583 1.00 92.06 91 VAL A C 1
ATOM 710 O O . VAL A 1 91 ? 0.876 5.372 -13.587 1.00 92.06 91 VAL A O 1
ATOM 713 N N . MET A 1 92 ? 0.382 5.183 -11.403 1.00 91.25 92 MET A N 1
ATOM 714 C CA . MET A 1 92 ? 1.180 3.975 -11.197 1.00 91.25 92 MET A CA 1
ATOM 715 C C . MET A 1 92 ? 0.653 2.798 -12.014 1.00 91.25 92 MET A C 1
ATOM 717 O O . MET A 1 92 ? 1.421 2.150 -12.722 1.00 91.25 92 MET A O 1
ATOM 721 N N . GLU A 1 93 ? -0.657 2.570 -12.009 1.00 92.88 93 GLU A N 1
ATOM 722 C CA . GLU A 1 93 ? -1.301 1.543 -12.832 1.00 92.88 93 GLU A CA 1
ATOM 723 C C . GLU A 1 93 ? -1.020 1.738 -14.319 1.00 92.88 93 GLU A C 1
ATOM 725 O O . GLU A 1 93 ? -0.770 0.769 -15.035 1.00 92.88 93 GLU A O 1
ATOM 730 N N . SER A 1 94 ? -0.991 2.988 -14.783 1.00 94.31 94 SER A N 1
ATOM 731 C CA . SER A 1 94 ? -0.621 3.302 -16.161 1.00 94.31 94 SER A CA 1
ATOM 732 C C . SER A 1 94 ? 0.835 2.931 -16.450 1.00 94.31 94 SER A C 1
ATOM 734 O O . SER A 1 94 ? 1.111 2.341 -17.492 1.00 94.31 94 SER A O 1
ATOM 736 N N . ILE A 1 95 ? 1.763 3.226 -15.531 1.00 94.19 95 ILE A N 1
ATOM 737 C CA . ILE A 1 95 ? 3.189 2.892 -15.667 1.00 94.19 95 ILE A CA 1
ATOM 738 C C . ILE A 1 95 ? 3.398 1.376 -15.704 1.00 94.19 95 ILE A C 1
ATOM 740 O O . ILE A 1 95 ? 4.004 0.874 -16.651 1.00 94.19 95 ILE A O 1
ATOM 744 N N . PHE A 1 96 ? 2.877 0.635 -14.722 1.00 94.25 96 PHE A N 1
ATOM 745 C CA . PHE A 1 96 ? 2.979 -0.829 -14.690 1.00 94.25 96 PHE A CA 1
ATOM 746 C C . PHE A 1 96 ? 2.247 -1.476 -15.878 1.00 94.25 96 PHE A C 1
ATOM 748 O O . PHE A 1 96 ? 2.747 -2.428 -16.485 1.00 94.25 96 PHE A O 1
ATOM 755 N N . GLY A 1 97 ? 1.119 -0.897 -16.293 1.00 95.31 97 GLY A N 1
ATOM 756 C CA . GLY A 1 97 ? 0.329 -1.340 -17.438 1.00 95.31 97 GLY A CA 1
ATOM 757 C C . GLY A 1 97 ? 1.082 -1.299 -18.771 1.00 95.31 97 GLY A C 1
ATOM 758 O O . GLY A 1 97 ? 0.837 -2.153 -19.624 1.00 95.31 97 GLY A O 1
ATOM 759 N N . LEU A 1 98 ? 2.067 -0.403 -18.944 1.00 94.62 98 LEU A N 1
ATOM 760 C CA . LEU A 1 98 ? 2.952 -0.394 -20.125 1.00 94.62 98 LEU A CA 1
ATOM 761 C C . LEU A 1 98 ? 3.750 -1.696 -20.291 1.00 94.62 98 LEU A C 1
ATOM 763 O O . LEU A 1 98 ? 4.236 -1.989 -21.386 1.00 94.62 98 LEU A O 1
ATOM 767 N N . PHE A 1 99 ? 3.880 -2.468 -19.215 1.00 94.06 99 PHE A N 1
ATOM 768 C CA . PHE A 1 99 ? 4.583 -3.744 -19.166 1.00 94.06 99 PHE A CA 1
ATOM 769 C C . PHE A 1 99 ? 3.628 -4.932 -18.995 1.00 94.06 99 PHE A C 1
ATOM 771 O O . PHE A 1 99 ? 4.085 -6.061 -18.842 1.00 94.06 99 PHE A O 1
ATOM 778 N N . GLY A 1 100 ? 2.312 -4.697 -19.053 1.00 93.75 100 GLY A N 1
ATOM 779 C CA . GLY A 1 100 ? 1.297 -5.732 -18.864 1.00 93.75 100 GLY A CA 1
ATOM 780 C C . GLY A 1 100 ? 1.211 -6.250 -17.427 1.00 93.75 100 GLY A C 1
ATOM 781 O O . GLY A 1 100 ? 0.841 -7.406 -17.241 1.00 93.75 100 GLY A O 1
ATOM 782 N N . ILE A 1 101 ? 1.571 -5.416 -16.446 1.00 94.56 101 ILE A N 1
ATOM 783 C CA . ILE A 1 101 ? 1.586 -5.760 -15.021 1.00 94.56 101 ILE A CA 1
ATOM 784 C C . ILE A 1 101 ? 0.503 -4.969 -14.285 1.00 94.56 101 ILE A C 1
ATOM 786 O O . ILE A 1 101 ? 0.405 -3.749 -14.410 1.00 94.56 101 ILE A O 1
ATOM 790 N N . ASN A 1 102 ? -0.297 -5.665 -13.486 1.00 93.69 102 ASN A N 1
ATOM 791 C CA . ASN A 1 102 ? -1.229 -5.101 -12.524 1.00 93.69 102 ASN A CA 1
ATOM 792 C C . ASN A 1 102 ? -0.541 -4.913 -11.166 1.00 93.69 102 ASN A C 1
ATOM 794 O O . ASN A 1 102 ? -0.309 -5.874 -10.434 1.00 93.69 102 ASN A O 1
ATOM 798 N N . CYS A 1 103 ? -0.278 -3.666 -10.784 1.00 90.00 103 CYS A N 1
ATOM 799 C CA . CYS A 1 103 ? 0.386 -3.352 -9.520 1.00 90.00 103 CYS A CA 1
ATOM 800 C C . CYS A 1 103 ? -0.459 -3.615 -8.266 1.00 90.00 103 CYS A C 1
ATOM 802 O O . CYS A 1 103 ? 0.078 -3.574 -7.168 1.00 90.00 103 CYS A O 1
ATOM 804 N N . ALA A 1 104 ? -1.750 -3.933 -8.405 1.00 88.81 104 ALA A N 1
ATOM 805 C CA . ALA A 1 104 ? -2.605 -4.377 -7.304 1.00 88.81 104 ALA A CA 1
ATOM 806 C C . ALA A 1 104 ? -2.599 -5.912 -7.114 1.00 88.81 104 ALA A C 1
ATOM 808 O O . ALA A 1 104 ? -3.470 -6.454 -6.433 1.00 88.81 104 ALA A O 1
ATOM 809 N N . SER A 1 105 ? -1.657 -6.630 -7.739 1.00 91.06 105 SER A N 1
ATOM 810 C CA . SER A 1 105 ? -1.500 -8.083 -7.631 1.00 91.06 105 SER A CA 1
ATOM 811 C C . SER A 1 105 ? -0.034 -8.453 -7.406 1.00 91.06 105 SER A C 1
ATOM 813 O O . SER A 1 105 ? 0.798 -8.230 -8.282 1.00 91.06 105 SER A O 1
ATOM 815 N N . GLY A 1 106 ? 0.274 -9.057 -6.251 1.00 86.81 106 GLY A N 1
ATOM 816 C CA . GLY A 1 106 ? 1.624 -9.543 -5.933 1.00 86.81 106 GLY A CA 1
ATOM 817 C C . GLY A 1 106 ? 2.139 -10.553 -6.965 1.00 86.81 106 GLY A C 1
ATOM 818 O O . GLY A 1 106 ? 3.249 -10.409 -7.471 1.00 86.81 106 GLY A O 1
ATOM 819 N N . ASP A 1 107 ? 1.286 -11.497 -7.379 1.00 89.81 107 ASP A N 1
ATOM 820 C CA . ASP A 1 107 ? 1.598 -12.480 -8.429 1.00 89.81 107 ASP A CA 1
ATOM 821 C C . ASP A 1 107 ? 1.943 -11.831 -9.779 1.00 89.81 107 ASP A C 1
ATOM 823 O O . ASP A 1 107 ? 2.771 -12.341 -10.536 1.00 89.81 107 ASP A O 1
ATOM 827 N N . ASP A 1 108 ? 1.287 -10.719 -10.119 1.00 92.75 108 ASP A N 1
ATOM 828 C CA . ASP A 1 108 ? 1.551 -10.010 -11.370 1.00 92.75 108 ASP A CA 1
ATOM 829 C C . ASP A 1 108 ? 2.825 -9.163 -11.275 1.00 92.75 108 ASP A C 1
ATOM 831 O O . ASP A 1 108 ? 3.620 -9.120 -12.213 1.00 92.75 108 ASP A O 1
ATOM 835 N N . LEU A 1 109 ? 3.077 -8.562 -10.109 1.00 91.06 109 LEU A N 1
ATOM 836 C CA . LEU A 1 109 ? 4.328 -7.869 -9.800 1.00 91.06 109 LEU A CA 1
ATOM 837 C C . LEU A 1 109 ? 5.540 -8.810 -9.848 1.00 91.06 109 LEU A C 1
ATOM 839 O O . LEU A 1 109 ? 6.594 -8.394 -10.315 1.00 91.06 109 LEU A O 1
ATOM 843 N N . ALA A 1 110 ? 5.396 -10.091 -9.500 1.00 90.00 110 ALA A N 1
ATOM 844 C CA . ALA A 1 110 ? 6.474 -11.074 -9.658 1.00 90.00 110 ALA A CA 1
ATOM 845 C C . ALA A 1 110 ? 6.945 -11.237 -11.121 1.00 90.00 110 ALA A C 1
ATOM 847 O O . ALA A 1 110 ? 8.079 -11.637 -11.388 1.00 90.00 110 ALA A O 1
ATOM 848 N N . LYS A 1 111 ? 6.126 -10.857 -12.115 1.00 91.56 111 LYS A N 1
ATOM 849 C CA . LYS A 1 111 ? 6.540 -10.859 -13.531 1.00 91.56 111 LYS A CA 1
ATOM 850 C C . LYS A 1 111 ? 7.588 -9.790 -13.853 1.00 91.56 111 LYS A C 1
ATOM 852 O O . LYS A 1 111 ? 8.187 -9.844 -14.926 1.00 91.56 111 LYS A O 1
ATOM 857 N N . LEU A 1 112 ? 7.866 -8.858 -12.939 1.00 89.00 112 LEU A N 1
ATOM 858 C CA . LEU A 1 112 ? 8.947 -7.874 -13.065 1.00 89.00 112 LEU A CA 1
ATOM 859 C C . LEU A 1 112 ? 10.336 -8.511 -13.184 1.00 89.00 112 LEU A C 1
ATOM 861 O O . LEU A 1 112 ? 11.249 -7.915 -13.765 1.00 89.00 112 LEU A O 1
ATOM 865 N N . GLU A 1 113 ? 10.508 -9.729 -12.675 1.00 88.12 113 GLU A N 1
ATOM 866 C CA . GLU A 1 113 ? 11.726 -10.526 -12.850 1.00 88.12 113 GLU A CA 1
ATOM 867 C C . GLU A 1 113 ? 11.953 -10.948 -14.307 1.00 88.12 113 GLU A C 1
ATOM 869 O O . GLU A 1 113 ? 13.084 -11.176 -14.728 1.00 88.12 113 GLU A O 1
ATOM 874 N N . GLN A 1 114 ? 10.880 -11.021 -15.098 1.00 91.56 114 GLN A N 1
ATOM 875 C CA . GLN A 1 114 ? 10.913 -11.453 -16.496 1.00 91.56 114 GLN A CA 1
ATOM 876 C C . GLN A 1 114 ? 11.197 -10.292 -17.458 1.00 91.56 114 GLN A C 1
ATOM 878 O O . GLN A 1 114 ? 11.378 -10.510 -18.659 1.00 91.56 114 GLN A O 1
ATOM 883 N N . LEU A 1 115 ? 11.226 -9.054 -16.954 1.00 92.31 115 LEU A N 1
ATOM 884 C CA . LEU A 1 115 ? 11.545 -7.884 -17.760 1.00 92.31 115 LEU A CA 1
ATOM 885 C C . LEU A 1 115 ? 13.017 -7.893 -18.174 1.00 92.31 115 LEU A C 1
ATOM 887 O O . LEU A 1 115 ? 13.922 -8.159 -17.386 1.00 92.31 115 LEU A O 1
ATOM 891 N N . THR A 1 116 ? 13.267 -7.519 -19.426 1.00 94.75 116 THR A N 1
ATOM 892 C CA . THR A 1 116 ? 14.626 -7.229 -19.893 1.00 94.75 116 THR A CA 1
ATOM 893 C C . THR A 1 116 ? 15.207 -6.024 -19.150 1.00 94.75 116 THR A C 1
ATOM 895 O O . THR A 1 116 ? 14.465 -5.159 -18.681 1.00 94.75 116 THR A O 1
ATOM 898 N N . SER A 1 117 ? 16.537 -5.896 -19.115 1.00 91.88 117 SER A N 1
ATOM 899 C CA . SER A 1 117 ? 17.211 -4.753 -18.476 1.00 91.88 117 SER A CA 1
ATOM 900 C C . SER A 1 117 ? 16.695 -3.404 -18.990 1.00 91.88 117 SER A C 1
ATOM 902 O O . SER A 1 117 ? 16.397 -2.521 -18.198 1.00 91.88 117 SER A O 1
ATOM 904 N N . SER A 1 118 ? 16.470 -3.273 -20.303 1.00 93.88 118 SER A N 1
ATOM 905 C CA . SER A 1 118 ? 15.919 -2.044 -20.893 1.00 93.88 118 SER A CA 1
ATOM 906 C C . SER A 1 118 ? 14.474 -1.764 -20.461 1.00 93.88 118 SER A C 1
ATOM 908 O O . SER A 1 118 ? 14.087 -0.609 -20.294 1.00 93.88 118 SER A O 1
ATOM 910 N N . GLN A 1 119 ? 13.651 -2.799 -20.273 1.00 93.88 119 GLN A N 1
ATOM 911 C CA . GLN A 1 119 ? 12.298 -2.622 -19.742 1.00 93.88 119 GLN A CA 1
ATOM 912 C C . GLN A 1 119 ? 12.330 -2.211 -18.270 1.00 93.88 119 GLN A C 1
ATOM 914 O O . GLN A 1 119 ? 11.576 -1.319 -17.891 1.00 93.88 119 GLN A O 1
ATOM 919 N N . ARG A 1 120 ? 13.223 -2.807 -17.472 1.00 90.25 120 ARG A N 1
ATOM 920 C CA . ARG A 1 120 ? 13.401 -2.460 -16.060 1.00 90.25 120 ARG A CA 1
ATOM 921 C C . ARG A 1 120 ? 13.875 -1.014 -15.887 1.00 90.25 120 ARG A C 1
ATOM 923 O O . ARG A 1 120 ? 13.240 -0.273 -15.152 1.00 90.25 120 ARG A O 1
ATOM 930 N N . GLU A 1 121 ? 14.866 -0.570 -16.658 1.00 91.31 121 GLU A N 1
ATOM 931 C CA . GLU A 1 121 ? 15.315 0.834 -16.658 1.00 91.31 121 GLU A CA 1
ATOM 932 C C . GLU A 1 121 ? 14.180 1.810 -17.007 1.00 91.31 121 GLU A C 1
ATOM 934 O O . GLU A 1 121 ? 14.029 2.862 -16.388 1.00 91.31 121 GLU A O 1
ATOM 939 N N . ARG A 1 122 ? 13.344 1.465 -17.997 1.00 93.31 122 ARG A N 1
ATOM 940 C CA . ARG A 1 122 ? 12.181 2.285 -18.369 1.00 93.31 122 ARG A CA 1
ATOM 941 C C . ARG A 1 122 ? 11.125 2.333 -17.269 1.00 93.31 122 ARG A C 1
ATOM 943 O O . ARG A 1 122 ? 10.510 3.382 -17.088 1.00 93.31 122 ARG A O 1
ATOM 950 N N . LEU A 1 123 ? 10.893 1.214 -16.585 1.00 91.50 123 LEU A N 1
ATOM 951 C CA . LEU A 1 123 ? 9.979 1.146 -15.451 1.00 91.50 123 LEU A CA 1
ATOM 952 C C . LEU A 1 123 ? 10.490 2.027 -14.310 1.00 91.50 123 LEU A C 1
ATOM 954 O O . LEU A 1 123 ? 9.769 2.920 -13.885 1.00 91.50 123 LEU A O 1
ATOM 958 N N . GLU A 1 124 ? 11.734 1.828 -13.878 1.00 89.25 124 GLU A N 1
ATOM 959 C CA . GLU A 1 124 ? 12.368 2.594 -12.797 1.00 89.25 124 GLU A CA 1
ATOM 960 C C . GLU A 1 124 ? 12.363 4.099 -13.092 1.00 89.25 124 GLU A C 1
ATOM 962 O O . GLU A 1 124 ? 12.014 4.900 -12.228 1.00 89.25 124 GLU A O 1
ATOM 967 N N . ALA A 1 125 ? 12.654 4.503 -14.334 1.00 89.75 125 ALA A N 1
ATOM 968 C CA . ALA A 1 125 ? 12.569 5.904 -14.745 1.00 89.75 125 ALA A CA 1
ATOM 969 C C . ALA A 1 125 ? 11.134 6.457 -14.657 1.00 89.75 125 ALA A C 1
ATOM 971 O O . ALA A 1 125 ? 10.929 7.585 -14.202 1.00 89.75 125 ALA A O 1
ATOM 972 N N . GLY A 1 126 ? 10.139 5.665 -15.071 1.00 90.56 126 GLY A N 1
ATOM 973 C CA . GLY A 1 126 ? 8.724 6.011 -14.942 1.00 90.56 126 GLY A CA 1
ATOM 974 C C . GLY A 1 126 ? 8.314 6.182 -13.480 1.00 90.56 126 GLY A C 1
ATOM 975 O O . GLY A 1 126 ? 7.770 7.226 -13.119 1.00 90.56 126 GLY A O 1
ATOM 976 N N . LEU A 1 127 ? 8.649 5.204 -12.635 1.00 88.69 127 LEU A N 1
ATOM 977 C CA . LEU A 1 127 ? 8.372 5.230 -11.199 1.00 88.69 127 LEU A CA 1
ATOM 978 C C . LEU A 1 127 ? 9.039 6.426 -10.529 1.00 88.69 127 LEU A C 1
ATOM 980 O O . LEU A 1 127 ? 8.352 7.197 -9.876 1.00 88.69 127 LEU A O 1
ATOM 984 N N . ALA A 1 128 ? 10.331 6.661 -10.762 1.00 85.31 128 ALA A N 1
ATOM 985 C CA . ALA A 1 128 ? 11.035 7.813 -10.202 1.00 85.31 128 ALA A CA 1
ATOM 986 C C . ALA A 1 128 ? 10.384 9.146 -10.611 1.00 85.31 128 ALA A C 1
ATOM 988 O O . ALA A 1 128 ? 10.256 10.053 -9.789 1.00 85.31 128 ALA A O 1
ATOM 989 N N . SER A 1 129 ? 9.928 9.267 -11.864 1.00 85.94 129 SER A N 1
ATOM 990 C CA . SER A 1 129 ? 9.269 10.486 -12.350 1.00 85.94 129 SER A CA 1
ATOM 991 C C . S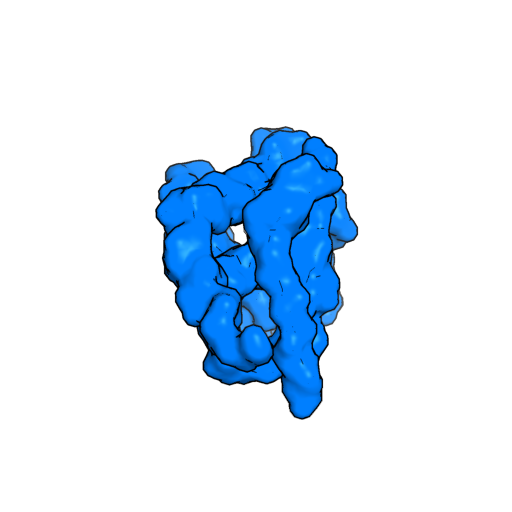ER A 1 129 ? 7.892 10.736 -11.725 1.00 85.94 129 SER A C 1
ATOM 993 O O . SER A 1 129 ? 7.510 11.891 -11.544 1.00 85.94 129 SER A O 1
ATOM 995 N N . ALA A 1 130 ? 7.163 9.670 -11.382 1.00 84.06 130 ALA A N 1
ATOM 996 C CA . ALA A 1 130 ? 5.832 9.744 -10.787 1.00 84.06 130 ALA A CA 1
ATOM 997 C C . ALA A 1 130 ? 5.867 9.801 -9.253 1.00 84.06 130 ALA A C 1
ATOM 999 O O . ALA A 1 130 ? 5.055 10.495 -8.643 1.00 84.06 130 ALA A O 1
ATOM 1000 N N . GLU A 1 131 ? 6.823 9.114 -8.626 1.00 78.88 131 GLU A N 1
ATOM 1001 C CA . GLU A 1 131 ? 7.007 9.119 -7.179 1.00 78.88 131 GLU A CA 1
ATOM 1002 C C . GLU A 1 131 ? 7.565 10.444 -6.683 1.00 78.88 131 GLU A C 1
ATOM 1004 O O . GLU A 1 131 ? 7.118 10.894 -5.642 1.00 78.88 131 GLU A O 1
ATOM 1009 N N . LEU A 1 132 ? 8.495 11.109 -7.379 1.00 73.19 132 LEU A N 1
ATOM 1010 C CA . LEU A 1 132 ? 9.113 12.337 -6.848 1.00 73.19 132 LEU A CA 1
ATOM 1011 C C . LEU A 1 132 ? 8.105 13.458 -6.517 1.00 73.19 132 LEU A C 1
ATOM 1013 O O . LEU A 1 132 ? 8.191 14.032 -5.428 1.00 73.19 132 LEU A O 1
ATOM 1017 N N . PRO A 1 133 ? 7.156 13.801 -7.411 1.00 69.88 133 PRO A N 1
ATOM 1018 C CA . PRO A 1 133 ? 6.107 14.771 -7.101 1.00 69.88 133 PRO A CA 1
ATOM 1019 C C . PRO A 1 133 ? 5.210 14.295 -5.954 1.00 69.88 133 PRO A C 1
ATOM 1021 O O . PRO A 1 133 ? 4.853 15.078 -5.079 1.00 69.88 133 PRO A O 1
ATOM 1024 N N . PHE A 1 134 ? 4.900 12.996 -5.917 1.00 72.56 134 PHE A N 1
ATOM 1025 C CA . PHE A 1 134 ? 4.086 12.403 -4.861 1.00 72.56 134 PHE A CA 1
ATOM 1026 C C . PHE A 1 134 ? 4.795 12.426 -3.490 1.00 72.56 134 PHE A C 1
ATOM 1028 O O . PHE A 1 134 ? 4.210 12.838 -2.490 1.00 72.56 134 PHE A O 1
ATOM 1035 N N . LEU A 1 135 ? 6.084 12.082 -3.447 1.00 68.06 135 LEU A N 1
ATOM 1036 C CA . LEU A 1 135 ? 6.972 12.144 -2.283 1.00 68.06 135 LEU A CA 1
ATOM 1037 C C . LEU A 1 135 ? 7.032 13.546 -1.687 1.00 68.06 135 LEU A C 1
ATOM 1039 O O . LEU A 1 135 ? 6.828 13.712 -0.483 1.00 68.06 135 LEU A O 1
ATOM 1043 N N . ASN A 1 136 ? 7.247 14.551 -2.533 1.00 63.91 136 ASN A N 1
ATOM 1044 C CA . ASN A 1 136 ? 7.405 15.929 -2.084 1.00 63.91 136 ASN A CA 1
ATOM 1045 C C . ASN A 1 136 ? 6.094 16.562 -1.593 1.00 63.91 136 ASN A C 1
ATOM 1047 O O . ASN A 1 136 ? 6.111 17.265 -0.584 1.00 63.91 136 ASN A O 1
ATOM 1051 N N . ASP A 1 137 ? 4.967 16.307 -2.265 1.00 63.50 137 ASP A N 1
ATOM 1052 C CA . ASP A 1 137 ? 3.705 16.995 -1.962 1.00 63.50 137 ASP A CA 1
ATOM 1053 C C . ASP A 1 137 ? 2.812 16.247 -0.955 1.00 63.50 137 ASP A C 1
ATOM 1055 O O . ASP A 1 137 ? 1.972 16.871 -0.298 1.00 63.50 137 ASP A O 1
ATOM 1059 N N . PHE A 1 138 ? 2.960 14.923 -0.817 1.00 59.59 138 PHE A N 1
ATOM 1060 C CA . PHE A 1 138 ? 1.980 14.083 -0.109 1.00 59.59 138 PHE A CA 1
ATOM 1061 C C . PHE A 1 138 ? 2.537 13.270 1.040 1.00 59.59 138 PHE A C 1
ATOM 1063 O O . PHE A 1 138 ? 1.875 13.158 2.078 1.00 59.59 138 PHE A O 1
ATOM 1070 N N . TRP A 1 139 ? 3.738 12.720 0.885 1.00 63.41 139 TRP A N 1
ATOM 1071 C CA . TRP A 1 139 ? 4.302 11.841 1.905 1.00 63.41 139 TRP A CA 1
ATOM 1072 C C . TRP A 1 139 ? 4.711 12.604 3.163 1.00 63.41 139 TRP A C 1
ATOM 1074 O O . TRP A 1 139 ? 4.371 12.190 4.269 1.00 63.41 139 TRP A O 1
ATOM 1084 N N . HIS A 1 140 ? 5.290 13.798 3.019 1.00 55.84 140 HIS A N 1
ATOM 1085 C CA . HIS A 1 140 ? 5.597 14.665 4.164 1.00 55.84 140 HIS A CA 1
ATOM 1086 C C . HIS A 1 140 ? 4.358 15.202 4.898 1.00 55.84 140 HIS A C 1
ATOM 1088 O O . HIS A 1 140 ? 4.466 15.661 6.034 1.00 55.84 140 HIS A O 1
ATOM 1094 N N . ALA A 1 141 ? 3.181 15.130 4.274 1.00 59.03 141 ALA A N 1
ATOM 1095 C CA . ALA A 1 141 ? 1.919 15.560 4.865 1.00 59.03 141 ALA A CA 1
ATOM 1096 C C . ALA A 1 141 ? 1.140 14.412 5.532 1.00 59.03 141 ALA A C 1
ATOM 1098 O O . ALA A 1 141 ? 0.043 14.652 6.031 1.00 59.03 141 ALA A O 1
ATOM 1099 N N . GLY A 1 142 ? 1.664 13.176 5.539 1.00 75.88 142 GLY A N 1
ATOM 1100 C CA . GLY A 1 142 ? 1.030 12.029 6.198 1.00 75.88 142 GLY A CA 1
ATOM 1101 C C . GLY A 1 142 ? -0.332 11.642 5.613 1.00 75.88 142 GLY A C 1
ATOM 1102 O O . GLY A 1 142 ? -1.161 11.075 6.321 1.00 75.88 142 GLY A O 1
ATOM 1103 N N . VAL A 1 143 ? -0.608 11.972 4.345 1.00 81.31 143 VAL A N 1
ATOM 1104 C CA . VAL A 1 143 ? -1.958 11.883 3.753 1.00 81.31 143 VAL A CA 1
ATOM 1105 C C . VAL A 1 143 ? -2.531 10.470 3.794 1.00 81.31 143 VAL A C 1
ATOM 1107 O O . VAL A 1 143 ? -3.699 10.314 4.141 1.00 81.31 143 VAL A O 1
ATOM 1110 N N . LEU A 1 144 ? -1.724 9.445 3.499 1.00 82.56 144 LEU A N 1
ATOM 1111 C CA . LEU A 1 144 ? -2.157 8.048 3.597 1.00 82.56 144 LEU A CA 1
ATOM 1112 C C . LEU A 1 144 ? -2.546 7.687 5.038 1.00 82.56 144 LEU A C 1
ATOM 1114 O O . LEU A 1 144 ? -3.602 7.100 5.265 1.00 82.56 144 LEU A O 1
ATOM 1118 N N . MET A 1 145 ? -1.738 8.109 6.012 1.00 82.56 145 MET A N 1
ATOM 1119 C CA . MET A 1 145 ? -1.978 7.851 7.433 1.00 82.56 145 MET A CA 1
ATOM 1120 C C . MET A 1 145 ? -3.228 8.585 7.944 1.00 82.56 145 MET A C 1
ATOM 1122 O O . MET A 1 145 ? -4.041 8.011 8.668 1.00 82.56 145 MET A O 1
ATOM 1126 N N . PHE A 1 146 ? -3.432 9.842 7.536 1.00 86.44 146 PHE A N 1
ATOM 1127 C CA . PHE A 1 146 ? -4.647 10.598 7.851 1.00 86.44 146 PHE A CA 1
ATOM 1128 C C . PHE A 1 146 ? -5.886 9.983 7.202 1.00 86.44 146 PHE A C 1
ATOM 1130 O O . PHE A 1 146 ? -6.905 9.830 7.868 1.00 86.44 146 PHE A O 1
ATOM 1137 N N . ALA A 1 147 ? -5.794 9.576 5.936 1.00 89.31 147 ALA A N 1
ATOM 1138 C CA . ALA A 1 147 ? -6.886 8.922 5.229 1.00 89.31 147 ALA A CA 1
ATOM 1139 C C . ALA A 1 147 ? -7.278 7.598 5.898 1.00 89.31 147 ALA A C 1
ATOM 1141 O O . ALA A 1 147 ? -8.462 7.351 6.124 1.00 89.31 147 ALA A O 1
ATOM 1142 N N . ALA A 1 148 ? -6.290 6.780 6.267 1.00 88.00 148 ALA A N 1
ATOM 1143 C CA . ALA A 1 148 ? -6.491 5.534 6.996 1.00 88.00 148 ALA A CA 1
ATOM 1144 C C . ALA A 1 148 ? -7.130 5.772 8.370 1.00 88.00 148 ALA A C 1
ATOM 1146 O O . ALA A 1 148 ? -8.114 5.116 8.714 1.00 88.00 148 ALA A O 1
ATOM 1147 N N . LYS A 1 149 ? -6.658 6.774 9.122 1.00 86.50 149 LYS A N 1
ATOM 1148 C CA . LYS A 1 149 ? -7.299 7.201 10.372 1.00 86.50 149 LYS A CA 1
ATOM 1149 C C . LYS A 1 149 ? -8.751 7.635 10.147 1.00 86.50 149 LYS A C 1
ATOM 1151 O O . LYS A 1 149 ? -9.634 7.201 10.878 1.00 86.50 149 LYS A O 1
ATOM 1156 N N . ASP A 1 150 ? -9.027 8.470 9.153 1.00 89.12 150 ASP A N 1
ATOM 1157 C CA . ASP A 1 150 ? -10.386 8.943 8.876 1.00 89.12 150 ASP A CA 1
ATOM 1158 C C . ASP A 1 150 ? -11.314 7.794 8.474 1.00 89.12 150 ASP A C 1
ATOM 1160 O O . ASP A 1 150 ? -12.476 7.748 8.886 1.00 89.12 150 ASP A O 1
ATOM 1164 N N . TYR A 1 151 ? -10.803 6.847 7.690 1.00 89.94 151 TYR A N 1
ATOM 1165 C CA . TYR A 1 151 ? -11.519 5.635 7.318 1.00 89.94 151 TYR A CA 1
ATOM 1166 C C . TYR A 1 151 ? -11.841 4.772 8.545 1.00 89.94 151 TYR A C 1
ATOM 1168 O O . TYR A 1 151 ? -12.987 4.354 8.711 1.00 89.94 151 TYR A O 1
ATOM 1176 N N . LEU A 1 152 ? -10.875 4.577 9.447 1.00 84.44 152 LEU A N 1
ATOM 1177 C CA . LEU A 1 152 ? -11.078 3.899 10.730 1.00 84.44 152 LEU A CA 1
ATOM 1178 C C . LEU A 1 152 ? -12.185 4.574 11.550 1.00 84.44 152 LEU A C 1
ATOM 1180 O O . LEU A 1 152 ? -13.093 3.904 12.034 1.00 84.44 152 LEU A O 1
ATOM 11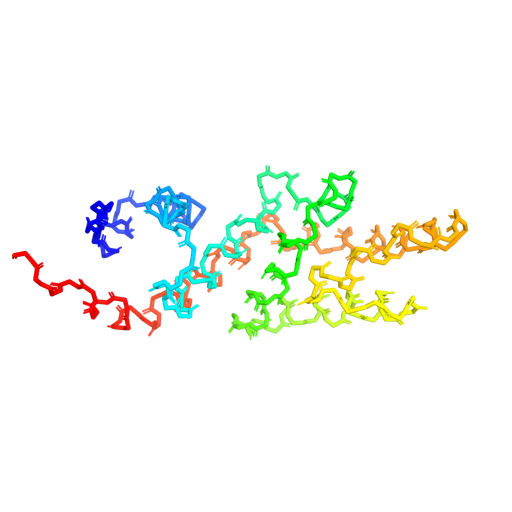84 N N . MET A 1 153 ? -12.148 5.903 11.668 1.00 84.56 153 MET A N 1
ATOM 1185 C CA . MET A 1 153 ? -13.131 6.660 12.450 1.00 84.56 153 MET A CA 1
ATOM 1186 C C . MET A 1 153 ? -14.546 6.555 11.874 1.00 84.56 153 MET A C 1
ATOM 1188 O O . MET A 1 153 ? -15.509 6.444 12.631 1.00 84.56 153 MET A O 1
ATOM 1192 N N . LYS A 1 154 ? -14.684 6.559 10.544 1.00 88.06 154 LYS A N 1
ATOM 1193 C CA . LYS A 1 154 ? -15.981 6.392 9.867 1.00 88.06 154 LYS A CA 1
ATOM 1194 C C . LYS A 1 154 ? -16.567 4.997 10.062 1.00 88.06 154 LYS A C 1
ATOM 1196 O O . LYS A 1 154 ? -17.785 4.862 10.131 1.00 88.06 154 LYS A O 1
ATOM 1201 N N . ASN A 1 155 ? -15.710 3.987 10.171 1.00 84.62 155 ASN A N 1
ATOM 1202 C CA . ASN A 1 155 ? -16.113 2.585 10.250 1.00 84.62 155 ASN A CA 1
ATOM 1203 C C . ASN A 1 155 ? -15.928 1.983 11.650 1.00 84.62 155 ASN A C 1
ATOM 1205 O O . ASN A 1 155 ? -15.965 0.768 11.813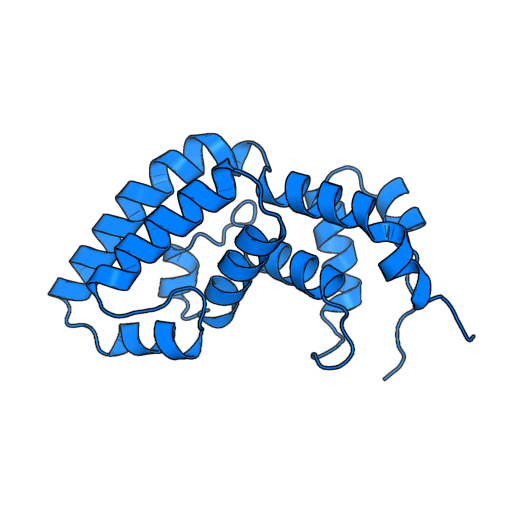 1.00 84.62 155 ASN A O 1
ATOM 1209 N N . LEU A 1 156 ? -15.771 2.816 12.682 1.00 78.00 156 LEU A N 1
ATOM 1210 C CA . LEU A 1 156 ? -15.453 2.382 14.044 1.00 78.00 156 LEU A CA 1
ATOM 1211 C C . LEU A 1 156 ? -16.457 1.357 14.608 1.00 78.00 156 LEU A C 1
ATOM 1213 O O . LEU A 1 156 ? -16.077 0.469 15.367 1.00 78.00 156 LEU A O 1
ATOM 1217 N N . GLU A 1 157 ? -17.731 1.445 14.221 1.00 70.31 157 GLU A N 1
ATOM 1218 C CA . GLU A 1 157 ? -18.756 0.473 14.622 1.00 70.31 157 GLU A CA 1
ATOM 1219 C C . GLU A 1 157 ? -18.514 -0.927 14.040 1.00 70.31 157 GLU A C 1
ATOM 1221 O O . GLU A 1 157 ? -18.765 -1.908 14.734 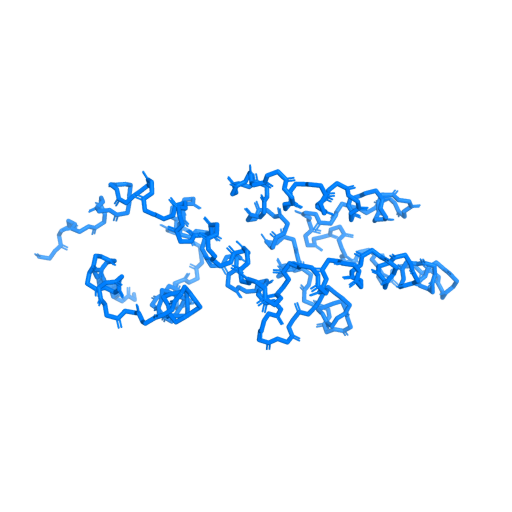1.00 70.31 157 GLU A O 1
ATOM 1226 N N . ALA A 1 158 ? -17.968 -1.041 12.823 1.00 70.69 158 ALA A N 1
ATOM 1227 C CA . ALA A 1 158 ? -17.606 -2.330 12.230 1.00 70.69 158 ALA A CA 1
ATOM 1228 C C . ALA A 1 158 ? -16.493 -3.022 13.036 1.00 70.69 158 ALA A C 1
ATOM 1230 O O . ALA A 1 158 ? -16.550 -4.229 13.267 1.00 70.69 158 ALA A O 1
ATOM 1231 N N . PHE A 1 159 ? -15.547 -2.247 13.577 1.00 66.81 159 PHE A N 1
ATOM 1232 C CA . PHE A 1 159 ? -14.490 -2.768 14.449 1.00 66.81 159 PHE A CA 1
ATOM 1233 C C . PHE A 1 159 ? -14.986 -3.176 15.844 1.00 66.81 159 PHE A C 1
ATOM 1235 O O . PHE A 1 159 ? -14.481 -4.135 16.429 1.00 66.81 159 PHE A O 1
ATOM 1242 N N . LYS A 1 160 ? -15.994 -2.486 16.399 1.00 58.09 160 LYS A N 1
ATOM 1243 C CA . LYS A 1 160 ? -16.558 -2.812 17.726 1.00 58.09 160 LYS A CA 1
ATOM 1244 C C . LYS A 1 160 ? -17.217 -4.193 17.783 1.00 58.09 160 LYS A C 1
ATOM 1246 O O . LYS A 1 160 ? -17.357 -4.744 18.876 1.00 58.09 160 LYS A O 1
ATOM 1251 N N . ILE A 1 161 ? -17.599 -4.770 16.640 1.00 50.44 161 ILE A N 1
ATOM 1252 C CA . ILE A 1 161 ? -18.301 -6.062 16.561 1.00 50.44 161 ILE A CA 1
ATOM 1253 C C . ILE A 1 161 ? -17.455 -7.222 17.128 1.00 50.44 161 ILE A C 1
ATOM 1255 O O . ILE A 1 161 ? -18.031 -8.199 17.602 1.00 50.44 161 ILE A O 1
ATOM 1259 N N . ARG A 1 162 ? -16.119 -7.096 17.215 1.00 56.69 162 ARG A N 1
ATOM 1260 C CA . ARG A 1 162 ? -15.247 -8.103 17.858 1.00 56.69 162 ARG A CA 1
ATOM 1261 C C . ARG A 1 162 ? -15.137 -8.008 19.382 1.00 56.69 162 ARG A C 1
ATOM 1263 O O . ARG A 1 162 ? -14.569 -8.907 19.989 1.00 56.69 162 ARG A O 1
ATOM 1270 N N . LYS A 1 163 ? -15.688 -6.978 20.041 1.00 47.62 163 LYS A N 1
ATOM 1271 C CA . LYS A 1 163 ? -15.640 -6.847 21.516 1.00 47.62 163 LYS A CA 1
ATOM 1272 C C . LYS A 1 163 ? -16.603 -7.811 22.239 1.00 47.62 163 LYS A C 1
ATOM 1274 O O . LYS A 1 163 ? -17.010 -7.537 23.365 1.00 47.62 163 LYS A O 1
ATOM 1279 N N . LYS A 1 164 ? -17.023 -8.906 21.599 1.00 44.22 164 LYS A N 1
ATOM 1280 C CA . LYS A 1 164 ? -17.943 -9.880 22.186 1.00 44.22 164 LYS A CA 1
ATOM 1281 C C . LYS A 1 164 ? -17.237 -11.197 22.480 1.00 44.22 164 LYS A C 1
ATOM 1283 O O . LYS A 1 164 ? -16.796 -11.871 21.560 1.00 44.22 164 LYS A O 1
ATOM 1288 N N . GLU A 1 165 ? -17.299 -11.526 23.769 1.00 42.84 165 GLU A N 1
ATOM 1289 C CA . GLU A 1 165 ? -17.017 -12.813 24.412 1.00 42.84 165 GLU A CA 1
ATOM 1290 C C . GLU A 1 165 ? -15.577 -12.991 24.906 1.00 42.84 165 GLU A C 1
ATOM 1292 O O . GLU A 1 165 ? -14.813 -13.779 24.365 1.00 42.84 165 GLU A O 1
ATOM 1297 N N . ASP A 1 166 ? -15.264 -12.272 25.991 1.00 41.19 166 ASP A N 1
ATOM 1298 C CA . ASP A 1 166 ? -14.718 -12.891 27.210 1.00 41.19 166 ASP A CA 1
ATOM 1299 C C . ASP A 1 166 ? -15.662 -12.574 28.385 1.00 41.19 166 ASP A C 1
ATOM 1301 O O . ASP A 1 166 ? -16.105 -11.400 28.482 1.00 41.19 166 ASP A O 1
#

Radius of gyration: 16.85 Å; chains: 1; bounding box: 36×36×48 Å

Secondary structure (DSSP, 8-state):
-------HHHHHHH-SSHHHHHHHHHHHHTTS-SSS--HHHHHHHHHHHT-GGGT--HHHHHHTT-HHHHHHHHHHHHHHT-HHHHHHHHHHHHHHHTTT--TT-HHHHGGGGGS-HHHHHHHHHHHHHHHHHHIIIIITTTHHHHHHHHHHHHTHHHHHTT----